Protein AF-A0A1F1W0G7-F1 (afdb_monomer_lite)

Sequence (171 aa):
MCTAMLVCGLLSSCAPSATEPGIAADTAGPLSRAQAESLVEEPLADLATSVSERADEYAQLSEDGAATVQRTEAGCEYVSTVYHSTLPVDGEGWGALADAVRPQMEAWAMDTGALDREERATGAGLRGTNPHNGAALSVQTWNDHLGVDLDGPTEGLEMAVRVPLAQSECD

Secondary structure (DSSP, 8-state):
-------------------PPPPPTT--SSBPHHHHHHHHHHHHHHHHHHHHHHSTTT---B-----EEEEETTEEEEEEEEEE--S---HHHHHHHHHHHHHHHHHTT-B-----TTHHHHT--EEEE-TTT--EEEEEEHHHHHT---SS----EEEEEEEEBPGGG--

pLDDT: mean 70.18, std 16.71, range [30.95, 94.31]

Structure (mmCIF, N/CA/C/O backbone):
data_AF-A0A1F1W0G7-F1
#
_entry.id   AF-A0A1F1W0G7-F1
#
loop_
_atom_site.group_PDB
_atom_site.id
_atom_site.type_symbol
_atom_site.label_atom_id
_atom_site.label_alt_id
_atom_site.label_comp_id
_atom_site.label_asym_id
_atom_site.label_entity_id
_atom_site.label_seq_id
_atom_site.pdbx_PDB_ins_code
_atom_site.Cartn_x
_atom_site.Cartn_y
_atom_site.Cartn_z
_atom_site.occupancy
_atom_site.B_iso_or_equiv
_atom_site.auth_seq_id
_atom_site.auth_comp_id
_atom_site.auth_asym_id
_atom_site.auth_atom_id
_atom_site.pdbx_PDB_model_num
ATOM 1 N N . MET A 1 1 ? 38.627 26.623 53.434 1.00 34.69 1 MET A N 1
ATOM 2 C CA . MET A 1 1 ? 37.692 27.764 53.369 1.00 34.69 1 MET A CA 1
ATOM 3 C C . MET A 1 1 ? 36.853 27.629 52.105 1.00 34.69 1 MET A C 1
ATOM 5 O O . MET A 1 1 ? 37.431 27.401 51.057 1.00 34.69 1 MET A O 1
ATOM 9 N N . CYS A 1 2 ? 35.533 27.702 52.292 1.00 35.91 2 CYS A N 1
ATOM 10 C CA . CYS A 1 2 ? 34.409 27.977 51.383 1.00 35.91 2 CYS A CA 1
ATOM 11 C C . CYS A 1 2 ? 34.309 27.374 49.967 1.00 35.91 2 CYS A C 1
ATOM 13 O O . CYS A 1 2 ? 35.009 27.747 49.035 1.00 35.91 2 CYS A O 1
ATOM 15 N N . THR A 1 3 ? 33.267 26.550 49.848 1.00 45.00 3 THR A N 1
ATOM 16 C CA . THR A 1 3 ? 32.354 26.312 48.723 1.00 45.00 3 THR A CA 1
ATOM 17 C C . THR A 1 3 ? 32.033 27.564 47.897 1.00 45.00 3 THR A C 1
ATOM 19 O O . THR A 1 3 ? 31.752 28.619 48.463 1.00 45.00 3 THR A O 1
ATOM 22 N N . ALA A 1 4 ? 31.923 27.402 46.577 1.00 48.03 4 ALA A N 1
ATOM 23 C CA . ALA A 1 4 ? 31.077 28.241 45.734 1.00 48.03 4 ALA A CA 1
ATOM 24 C C . ALA A 1 4 ? 30.405 27.359 44.673 1.00 48.03 4 ALA A C 1
ATOM 26 O O . ALA A 1 4 ? 31.023 26.937 43.700 1.00 48.03 4 ALA A O 1
ATOM 27 N N . MET A 1 5 ? 29.132 27.047 44.920 1.00 46.66 5 MET A N 1
ATOM 28 C CA . MET A 1 5 ? 28.184 26.646 43.885 1.00 46.66 5 MET A CA 1
ATOM 29 C C . MET A 1 5 ? 27.952 27.839 42.955 1.00 46.66 5 MET A C 1
ATOM 31 O O . MET A 1 5 ? 27.801 28.963 43.435 1.00 46.66 5 MET A O 1
ATOM 35 N N . LEU A 1 6 ? 27.836 27.586 41.653 1.00 48.12 6 LEU A N 1
ATOM 36 C CA . LEU A 1 6 ? 27.163 28.505 40.745 1.00 48.12 6 LEU A CA 1
ATOM 37 C C . LEU A 1 6 ? 26.164 27.717 39.902 1.00 48.12 6 LEU A C 1
ATOM 39 O O . LEU A 1 6 ? 26.482 26.711 39.275 1.00 48.12 6 LEU A O 1
ATOM 43 N N . VAL A 1 7 ? 24.928 28.176 40.025 1.00 46.91 7 VAL A N 1
ATOM 44 C CA . VAL A 1 7 ? 23.674 27.641 39.512 1.00 46.91 7 VAL A CA 1
ATOM 45 C C . VAL A 1 7 ? 23.198 28.569 38.386 1.00 46.91 7 VAL A C 1
ATOM 47 O O . VAL A 1 7 ? 23.470 29.766 38.429 1.00 46.91 7 VAL A O 1
ATOM 50 N N . CYS A 1 8 ? 22.404 27.998 37.476 1.00 38.31 8 CYS A N 1
ATOM 51 C CA . CYS A 1 8 ? 21.465 28.621 36.531 1.00 38.31 8 CYS A CA 1
ATOM 52 C C . CYS A 1 8 ? 21.954 29.045 35.138 1.00 38.31 8 CYS A C 1
ATOM 54 O O . CYS A 1 8 ? 22.831 29.885 34.970 1.00 38.31 8 CYS A O 1
ATOM 56 N N . GLY A 1 9 ? 21.222 28.534 34.141 1.00 43.41 9 GLY A N 1
ATOM 57 C CA . GLY A 1 9 ? 21.222 29.006 32.760 1.00 43.41 9 GLY A CA 1
ATOM 58 C C . GLY A 1 9 ? 20.371 28.155 31.810 1.00 43.41 9 GLY A C 1
ATOM 59 O O . GLY A 1 9 ? 20.854 27.779 30.753 1.00 43.41 9 GLY A O 1
ATOM 60 N N . LEU A 1 10 ? 19.132 27.817 32.195 1.00 53.44 10 LEU A N 1
ATOM 61 C CA . LEU A 1 10 ? 18.101 27.272 31.300 1.00 53.44 10 LEU A CA 1
ATOM 62 C C . LEU A 1 10 ? 17.716 28.308 30.228 1.00 53.44 10 LEU A C 1
ATOM 64 O O . LEU A 1 10 ? 17.160 29.347 30.572 1.00 53.44 10 LEU A O 1
ATOM 68 N N . LEU A 1 11 ? 17.939 27.976 28.956 1.00 50.34 11 LEU A N 1
ATOM 69 C CA . LEU A 1 11 ? 17.217 28.456 27.765 1.00 50.34 11 LEU A CA 1
ATOM 70 C C . LEU A 1 11 ? 17.226 27.258 26.793 1.00 50.34 11 LEU A C 1
ATOM 72 O O . LEU A 1 11 ? 18.278 26.908 26.278 1.00 50.34 11 LEU A O 1
ATOM 76 N N . SER A 1 12 ? 16.223 26.377 26.771 1.00 41.56 12 SER A N 1
ATOM 77 C CA . SER A 1 12 ? 14.922 26.494 26.089 1.00 41.56 12 SER A CA 1
ATOM 78 C C . SER A 1 12 ? 14.957 27.072 24.669 1.00 41.56 12 SER A C 1
ATOM 80 O O . SER A 1 12 ? 15.383 28.206 24.467 1.00 41.56 12 SER A O 1
ATOM 82 N N . SER A 1 13 ? 14.332 26.303 23.764 1.00 37.72 13 SER A N 1
ATOM 83 C CA . SER A 1 13 ? 13.947 26.549 22.357 1.00 37.72 13 SER A CA 1
ATOM 84 C C . SER A 1 13 ? 15.047 26.295 21.308 1.00 37.72 13 SER A C 1
ATOM 86 O O . SER A 1 13 ? 16.128 26.852 21.410 1.00 37.72 13 SER A O 1
ATOM 88 N N . CYS A 1 14 ? 14.897 25.439 20.293 1.00 38.22 14 CYS A N 1
ATOM 89 C CA . CYS A 1 14 ? 13.734 24.755 19.723 1.00 38.22 14 CYS A CA 1
ATOM 90 C C . CYS A 1 14 ? 14.052 23.274 19.472 1.00 38.22 14 CYS A C 1
ATOM 92 O O . CYS A 1 14 ? 15.096 22.945 18.915 1.00 38.22 14 CYS A O 1
ATOM 94 N N . ALA A 1 15 ? 13.113 22.401 19.828 1.00 44.91 15 ALA A N 1
ATOM 95 C CA . ALA A 1 15 ? 12.997 21.099 19.193 1.00 44.91 15 ALA A CA 1
ATOM 96 C C . ALA A 1 15 ? 12.526 21.306 17.741 1.00 44.91 15 ALA A C 1
ATOM 98 O O . ALA A 1 15 ? 11.536 22.016 17.544 1.00 44.91 15 ALA A O 1
ATOM 99 N N . PRO A 1 16 ? 13.162 20.698 16.729 1.00 40.44 16 PRO A N 1
ATOM 100 C CA . PRO A 1 16 ? 12.399 20.121 15.642 1.00 40.44 16 PRO A CA 1
ATOM 101 C C . PRO A 1 16 ? 11.671 18.901 16.212 1.00 40.44 16 PRO A C 1
ATOM 103 O O . PRO A 1 16 ? 12.268 18.079 16.907 1.00 40.44 16 PRO A O 1
ATOM 106 N N . SER A 1 17 ? 10.361 18.902 16.000 1.00 30.95 17 SER A N 1
ATOM 107 C CA . SER A 1 17 ? 9.365 17.927 16.415 1.00 30.95 17 SER A CA 1
ATOM 108 C C . SER A 1 17 ? 9.930 16.526 16.625 1.00 30.95 17 SER A C 1
ATOM 110 O O . SER A 1 17 ? 10.494 15.934 15.710 1.00 30.95 17 SER A O 1
ATOM 112 N N . ALA A 1 18 ? 9.714 15.968 17.817 1.00 36.22 18 ALA A N 1
ATOM 113 C CA . ALA A 1 18 ? 9.512 14.533 17.878 1.00 36.22 18 ALA A CA 1
ATOM 114 C C . ALA A 1 18 ? 8.310 14.277 16.967 1.00 36.22 18 ALA A C 1
ATOM 116 O O . ALA A 1 18 ? 7.197 14.669 17.318 1.00 36.22 18 ALA A O 1
ATOM 117 N N . THR A 1 19 ? 8.557 13.749 15.767 1.00 44.81 19 THR A N 1
ATOM 118 C CA . THR A 1 19 ? 7.540 13.032 15.004 1.00 44.81 19 THR A CA 1
ATOM 119 C C . THR A 1 19 ? 6.825 12.166 16.030 1.00 44.81 19 THR A C 1
ATOM 121 O O . THR A 1 19 ? 7.495 11.458 16.794 1.00 44.81 19 THR A O 1
ATOM 124 N N . GLU A 1 20 ? 5.511 12.347 16.185 1.00 46.12 20 GLU A N 1
ATOM 125 C CA . GLU A 1 20 ? 4.744 11.467 17.060 1.00 46.12 20 GLU A CA 1
ATOM 126 C C . GLU A 1 20 ? 5.154 10.037 16.707 1.00 46.12 20 GLU A C 1
ATOM 128 O O . GLU A 1 20 ? 5.261 9.738 15.516 1.00 46.12 20 GLU A O 1
ATOM 133 N N . PRO A 1 21 ? 5.507 9.191 17.692 1.00 52.78 21 PRO A N 1
ATOM 134 C CA . PRO A 1 21 ? 5.928 7.843 17.374 1.00 52.78 21 PRO A CA 1
ATOM 135 C C . PRO A 1 21 ? 4.794 7.219 16.569 1.00 52.78 21 PRO A C 1
ATOM 137 O O . PRO A 1 21 ? 3.671 7.133 17.076 1.00 52.78 21 PRO A O 1
ATOM 140 N N . GLY A 1 22 ? 5.087 6.859 15.315 1.00 64.94 22 GLY A N 1
ATOM 141 C CA . GLY A 1 22 ? 4.141 6.152 14.467 1.00 64.94 22 GLY A CA 1
ATOM 142 C C . GLY A 1 22 ? 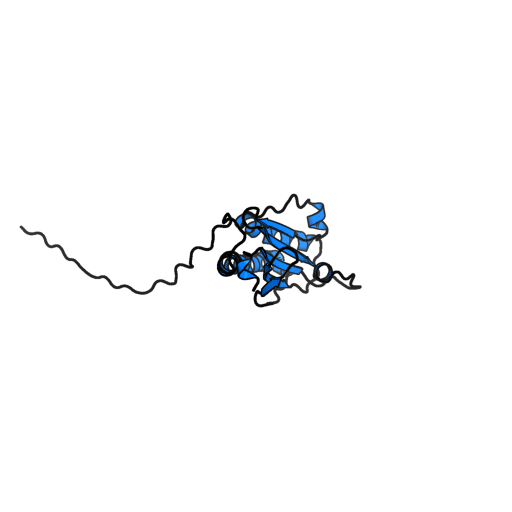3.546 4.978 15.239 1.00 64.94 22 GLY A C 1
ATOM 143 O O . GLY A 1 22 ? 4.166 4.445 16.171 1.00 64.94 22 GLY A O 1
ATOM 144 N N . ILE A 1 23 ? 2.318 4.589 14.910 1.00 78.25 23 ILE A N 1
ATOM 145 C CA . ILE A 1 23 ? 1.715 3.457 15.610 1.00 78.25 23 ILE A CA 1
ATOM 146 C C . ILE A 1 23 ? 2.560 2.196 15.377 1.00 78.25 23 ILE A C 1
ATOM 148 O O . ILE A 1 23 ? 3.100 1.978 14.291 1.00 78.25 23 ILE A O 1
ATOM 152 N N . ALA A 1 24 ? 2.694 1.353 16.400 1.00 83.69 24 ALA A N 1
ATOM 153 C CA . ALA A 1 24 ? 3.434 0.107 16.253 1.00 83.69 24 ALA A CA 1
ATOM 154 C C . ALA A 1 24 ? 2.752 -0.782 15.200 1.00 83.69 24 ALA A C 1
ATOM 156 O O . ALA A 1 24 ? 1.522 -0.891 15.187 1.00 83.69 24 ALA A O 1
ATOM 157 N N . ALA A 1 25 ? 3.534 -1.434 14.335 1.00 80.88 25 ALA A N 1
ATOM 158 C CA . ALA A 1 25 ? 3.001 -2.274 13.259 1.00 80.88 25 ALA A CA 1
ATOM 159 C C . ALA A 1 25 ? 2.111 -3.427 13.772 1.00 80.88 25 ALA A C 1
ATOM 161 O O . ALA A 1 25 ? 1.235 -3.893 13.052 1.00 80.88 25 ALA A O 1
ATOM 162 N N . ASP A 1 26 ? 2.286 -3.863 15.021 1.00 86.00 26 ASP A N 1
ATOM 163 C CA . ASP A 1 26 ? 1.494 -4.908 15.679 1.00 86.00 26 ASP A CA 1
ATOM 164 C C . ASP A 1 26 ? 0.252 -4.384 16.425 1.00 86.00 26 ASP A C 1
ATOM 166 O O . ASP A 1 26 ? -0.429 -5.144 17.121 1.00 86.00 26 ASP A O 1
ATOM 170 N N . THR A 1 27 ? -0.079 -3.097 16.267 1.00 89.06 27 THR A N 1
ATOM 171 C CA . THR A 1 27 ? -1.323 -2.522 16.792 1.00 89.06 27 THR A CA 1
ATOM 172 C C . THR A 1 27 ? -2.510 -3.311 16.245 1.00 89.06 27 THR A C 1
ATOM 174 O O . THR A 1 27 ? -2.672 -3.434 15.031 1.00 89.06 27 THR A O 1
ATOM 177 N N . ALA A 1 28 ? -3.346 -3.840 17.140 1.00 91.12 28 ALA A N 1
ATOM 178 C CA . ALA A 1 28 ? -4.526 -4.611 16.766 1.00 91.12 28 ALA A CA 1
ATOM 179 C C . ALA A 1 28 ? -5.597 -3.712 16.121 1.00 91.12 28 ALA A C 1
ATOM 181 O O . ALA A 1 28 ? -5.916 -2.650 16.656 1.00 91.12 28 ALA A O 1
ATOM 182 N N . GLY A 1 29 ? -6.155 -4.151 14.992 1.00 88.75 29 GLY A N 1
ATOM 183 C CA . GLY A 1 29 ? -7.235 -3.454 14.287 1.00 88.75 29 GLY A CA 1
ATOM 184 C C . GLY A 1 29 ? -8.644 -3.927 14.677 1.00 88.75 29 GLY A C 1
ATOM 185 O O . GLY A 1 29 ? -8.789 -4.833 15.506 1.0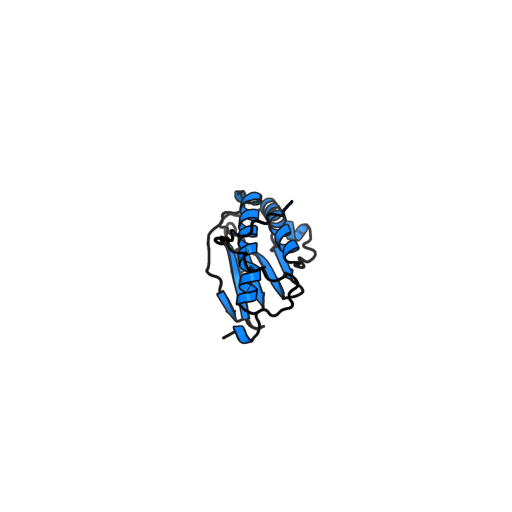0 88.75 29 GLY A O 1
ATOM 186 N N . PRO A 1 30 ? -9.697 -3.352 14.057 1.00 89.75 30 PRO A N 1
ATOM 187 C CA . PRO A 1 30 ? -9.656 -2.279 13.047 1.00 89.75 30 PRO A CA 1
ATOM 188 C C . PRO A 1 30 ? -9.208 -0.924 13.624 1.00 89.75 30 PRO A C 1
ATOM 190 O O . PRO A 1 30 ? -9.438 -0.655 14.802 1.00 89.75 30 PRO A O 1
ATOM 193 N N . LEU A 1 31 ? -8.569 -0.076 12.812 1.00 92.25 31 LEU A N 1
ATOM 194 C CA . LEU A 1 31 ? -7.933 1.171 13.273 1.00 92.25 31 LEU A CA 1
ATOM 195 C C . LEU A 1 31 ? -8.844 2.398 13.110 1.00 92.25 31 LEU A C 1
ATOM 197 O O . LEU A 1 31 ? -9.753 2.398 12.285 1.00 92.25 31 LEU A O 1
ATOM 201 N N . SER A 1 32 ? -8.610 3.470 13.872 1.00 93.31 32 SER A N 1
ATOM 202 C CA . SER A 1 32 ? -9.203 4.776 13.542 1.00 93.31 32 SER A CA 1
ATOM 203 C C . SER A 1 32 ? -8.538 5.380 12.301 1.00 93.31 32 SER A C 1
ATOM 205 O O . SER A 1 32 ? -7.424 4.991 11.938 1.00 93.31 32 SER A O 1
ATOM 207 N N . ARG A 1 33 ? -9.169 6.377 11.669 1.00 91.12 33 ARG A N 1
ATOM 208 C CA . ARG A 1 33 ? -8.576 7.066 10.517 1.00 91.12 33 ARG A CA 1
ATOM 209 C C . ARG A 1 33 ? -7.207 7.669 10.839 1.00 91.12 33 ARG A C 1
ATOM 211 O O . ARG A 1 33 ? -6.263 7.448 10.095 1.00 91.12 33 ARG A O 1
ATOM 218 N N . ALA A 1 34 ? -7.082 8.369 11.966 1.00 89.88 34 ALA A N 1
ATOM 219 C CA . ALA A 1 34 ? -5.818 8.993 12.369 1.00 89.88 34 ALA A CA 1
ATOM 220 C C . ALA A 1 34 ? -4.709 7.956 12.638 1.00 89.88 34 ALA A C 1
ATOM 222 O O . ALA A 1 34 ? -3.538 8.198 12.360 1.00 89.88 34 ALA A O 1
ATOM 223 N N . GLN A 1 35 ? -5.074 6.780 13.159 1.00 91.81 35 GLN A N 1
ATOM 224 C CA . GLN A 1 35 ? -4.136 5.671 13.331 1.00 91.81 35 GLN A CA 1
ATOM 225 C C . GLN A 1 35 ? -3.701 5.091 11.982 1.00 91.81 35 GLN A C 1
ATOM 227 O O . GLN A 1 35 ? -2.522 4.809 11.805 1.00 91.81 35 GLN A O 1
ATOM 232 N N . ALA A 1 36 ? -4.625 4.944 11.028 1.00 90.25 36 ALA A N 1
ATOM 233 C CA . ALA A 1 36 ? -4.300 4.508 9.674 1.00 90.25 36 ALA A CA 1
ATOM 234 C C . ALA A 1 36 ? -3.396 5.519 8.946 1.00 90.25 36 ALA A C 1
ATOM 236 O O . ALA A 1 36 ? -2.402 5.114 8.358 1.00 90.25 36 ALA A O 1
ATOM 237 N N . GLU A 1 37 ? -3.679 6.821 9.043 1.00 89.00 37 GLU A N 1
ATOM 238 C CA . GLU A 1 37 ? -2.826 7.890 8.500 1.00 89.00 37 GLU A CA 1
ATOM 239 C C . GLU A 1 37 ? -1.407 7.805 9.092 1.00 89.00 37 GLU A C 1
ATOM 241 O O . GLU A 1 37 ? -0.430 7.699 8.353 1.00 89.00 37 GLU A O 1
ATOM 246 N N . SER A 1 38 ? -1.290 7.716 10.422 1.00 87.44 38 SER A N 1
ATOM 247 C CA . SER A 1 38 ? 0.003 7.584 11.111 1.00 87.44 38 SER A CA 1
ATOM 248 C C . SER A 1 38 ? 0.752 6.281 10.790 1.00 87.44 38 SER A C 1
ATOM 250 O O . SER A 1 38 ? 1.981 6.269 10.806 1.00 87.44 38 SER A O 1
ATOM 252 N N . LEU A 1 39 ? 0.041 5.188 10.495 1.00 85.75 39 LEU A N 1
ATOM 253 C CA . LEU A 1 39 ? 0.646 3.918 10.077 1.00 85.75 39 LEU A CA 1
ATOM 254 C C . LEU A 1 39 ? 1.246 3.996 8.667 1.00 85.75 39 LEU A C 1
ATOM 256 O O . LEU A 1 39 ? 2.195 3.271 8.365 1.00 85.75 39 LEU A O 1
ATOM 260 N N . VAL A 1 40 ? 0.645 4.815 7.802 1.00 82.38 40 VAL A N 1
ATOM 261 C CA . VAL A 1 40 ? 0.808 4.729 6.350 1.00 82.38 40 VAL A CA 1
ATOM 262 C C . VAL A 1 40 ? 1.653 5.872 5.788 1.00 82.38 40 VAL A C 1
ATOM 264 O O . VAL A 1 40 ? 2.536 5.604 4.987 1.00 82.38 40 VAL A O 1
ATOM 267 N N . GLU A 1 41 ? 1.457 7.125 6.196 1.00 77.75 41 GLU A N 1
ATOM 268 C CA . GLU A 1 41 ? 2.033 8.270 5.466 1.00 77.75 41 GLU A CA 1
ATOM 269 C C . GLU A 1 41 ? 3.570 8.337 5.476 1.00 77.75 41 GLU A C 1
ATOM 271 O O . GLU A 1 41 ? 4.179 8.477 4.416 1.00 77.75 41 GLU A O 1
ATOM 276 N N . GLU A 1 42 ? 4.218 8.209 6.639 1.00 71.69 42 GLU A N 1
ATOM 277 C CA . GLU A 1 42 ? 5.688 8.253 6.720 1.00 71.69 42 GLU A CA 1
ATOM 278 C C . GLU A 1 42 ? 6.338 7.049 6.010 1.00 71.69 42 GLU A C 1
ATOM 280 O O . GLU A 1 42 ? 7.191 7.262 5.145 1.00 71.69 42 GLU A O 1
ATOM 285 N N . PRO A 1 43 ? 5.900 5.795 6.237 1.00 72.88 43 PRO A N 1
ATOM 286 C CA . PRO A 1 43 ? 6.548 4.669 5.575 1.00 72.88 43 PRO A CA 1
ATOM 287 C C . PRO A 1 43 ? 6.212 4.551 4.078 1.00 72.88 43 PRO A C 1
ATOM 289 O O . PRO A 1 43 ? 6.949 3.911 3.328 1.00 72.88 43 PRO A O 1
ATOM 292 N N . LEU A 1 44 ? 5.139 5.193 3.603 1.00 75.62 44 LEU A N 1
ATOM 293 C CA . LEU A 1 44 ? 4.890 5.337 2.168 1.00 75.62 44 LEU A CA 1
ATOM 294 C C . LEU A 1 44 ? 5.912 6.234 1.470 1.00 75.62 44 LEU A C 1
ATOM 296 O O . LEU A 1 44 ? 6.316 5.925 0.348 1.00 75.62 44 LEU A O 1
ATOM 300 N N . ALA A 1 45 ? 6.359 7.311 2.118 1.00 75.75 45 ALA A N 1
ATOM 301 C CA . ALA A 1 45 ? 7.411 8.166 1.572 1.00 75.75 45 ALA A CA 1
ATOM 302 C C . ALA A 1 45 ? 8.754 7.415 1.469 1.00 75.75 45 ALA A C 1
ATOM 304 O O . ALA A 1 45 ? 9.466 7.525 0.463 1.00 75.75 45 ALA A O 1
ATOM 305 N N . ASP A 1 46 ? 9.067 6.586 2.468 1.00 77.56 46 ASP A N 1
ATOM 306 C CA . ASP A 1 46 ? 10.253 5.721 2.465 1.00 77.56 46 ASP A CA 1
ATOM 307 C C . ASP A 1 46 ? 10.176 4.635 1.380 1.00 77.56 46 ASP A C 1
ATOM 309 O O . ASP A 1 46 ? 11.171 4.328 0.711 1.00 77.56 46 ASP A O 1
ATOM 313 N N . LEU A 1 47 ? 8.982 4.081 1.152 1.00 76.69 47 LEU A N 1
ATOM 314 C CA . LEU A 1 47 ? 8.729 3.116 0.086 1.00 76.69 47 LEU A CA 1
ATOM 315 C C . LEU A 1 47 ? 8.888 3.743 -1.301 1.00 76.69 47 LEU A C 1
ATOM 317 O O . LEU A 1 47 ? 9.574 3.173 -2.150 1.00 76.69 47 LEU A O 1
ATOM 321 N N . ALA A 1 48 ? 8.322 4.932 -1.521 1.00 76.62 48 ALA A N 1
ATOM 322 C CA . ALA A 1 48 ? 8.481 5.675 -2.770 1.00 76.62 48 ALA A CA 1
ATOM 323 C C . ALA A 1 48 ? 9.960 5.986 -3.057 1.00 76.62 48 ALA A C 1
ATOM 325 O O . ALA A 1 48 ? 10.426 5.817 -4.188 1.00 76.62 48 ALA A O 1
ATOM 326 N N . THR A 1 49 ? 10.722 6.355 -2.024 1.00 77.94 49 THR A N 1
ATOM 327 C CA . THR A 1 49 ? 12.175 6.558 -2.122 1.00 77.94 49 THR A CA 1
ATOM 328 C C . THR A 1 49 ? 12.891 5.256 -2.486 1.00 77.94 49 THR A C 1
ATOM 330 O O . THR A 1 49 ? 13.674 5.227 -3.430 1.00 77.94 49 THR A O 1
ATOM 333 N N . SER A 1 50 ? 12.571 4.149 -1.811 1.00 77.25 50 SER A N 1
ATOM 334 C CA . SER A 1 50 ? 13.190 2.838 -2.063 1.00 77.25 50 SER A CA 1
ATOM 335 C C . SER A 1 50 ? 12.927 2.317 -3.479 1.00 77.25 50 SER A C 1
ATOM 337 O O . SER A 1 50 ? 13.825 1.752 -4.105 1.00 77.25 50 SER A O 1
ATOM 339 N N . VAL A 1 51 ? 11.711 2.517 -3.998 1.00 76.62 51 VAL A N 1
ATOM 340 C CA . VAL A 1 51 ? 11.353 2.193 -5.387 1.00 76.62 51 VAL A CA 1
ATOM 341 C C . VAL A 1 51 ? 12.128 3.083 -6.356 1.00 76.62 51 VAL A C 1
ATOM 343 O O . VAL A 1 51 ? 12.726 2.563 -7.294 1.00 76.62 51 VAL A O 1
ATOM 346 N N . SER A 1 52 ? 12.209 4.387 -6.087 1.00 75.12 52 SER A N 1
ATOM 347 C CA . SER A 1 52 ? 12.974 5.329 -6.919 1.00 75.12 52 SER A CA 1
ATOM 348 C C . SER A 1 52 ? 14.474 5.046 -6.924 1.00 75.12 52 SER A C 1
ATOM 350 O O . SER A 1 52 ? 15.146 5.327 -7.899 1.00 75.12 52 SER A O 1
ATOM 352 N N . GLU A 1 53 ? 15.050 4.500 -5.855 1.00 77.31 53 GLU A N 1
ATOM 353 C CA . GLU A 1 53 ? 16.486 4.194 -5.827 1.00 77.31 53 GLU A CA 1
ATOM 354 C C . GLU A 1 53 ? 16.832 2.873 -6.523 1.00 77.31 53 GLU A C 1
ATOM 356 O O . GLU A 1 53 ? 17.947 2.706 -7.019 1.00 77.31 53 GLU A O 1
ATOM 361 N N . ARG A 1 54 ? 15.909 1.903 -6.512 1.00 73.00 54 ARG A N 1
ATOM 362 C CA . ARG A 1 54 ? 16.195 0.505 -6.887 1.00 73.00 54 ARG A CA 1
ATOM 363 C C . ARG A 1 54 ? 15.496 0.032 -8.151 1.00 73.00 54 ARG A C 1
ATOM 365 O O . ARG A 1 54 ? 15.924 -0.966 -8.719 1.00 73.00 54 ARG A O 1
ATOM 372 N N . ALA A 1 55 ? 14.429 0.706 -8.555 1.00 71.19 55 ALA A N 1
ATOM 373 C CA . ALA A 1 55 ? 13.599 0.330 -9.689 1.00 71.19 55 ALA A CA 1
ATOM 374 C C . ALA A 1 55 ? 13.292 1.518 -10.621 1.00 71.19 55 ALA A C 1
ATOM 376 O O . ALA A 1 55 ? 12.440 1.365 -11.487 1.00 71.19 55 ALA A O 1
ATOM 377 N N . ASP A 1 56 ? 13.990 2.660 -10.488 1.00 71.69 56 ASP A N 1
ATOM 378 C CA . ASP A 1 56 ? 13.790 3.898 -11.281 1.00 71.69 56 ASP A CA 1
ATOM 379 C C . ASP A 1 56 ? 13.651 3.643 -12.788 1.00 71.69 56 ASP A C 1
ATOM 381 O O . ASP A 1 56 ? 12.801 4.214 -13.466 1.00 71.69 56 ASP A O 1
ATOM 385 N N . GLU A 1 57 ? 14.468 2.730 -13.321 1.00 70.38 57 GLU A N 1
ATOM 386 C CA . GLU A 1 57 ? 14.489 2.409 -14.750 1.00 70.38 57 GLU A CA 1
ATOM 387 C C . GLU A 1 57 ? 13.213 1.702 -15.241 1.00 70.38 57 GLU A C 1
ATOM 389 O O . GLU A 1 57 ? 12.905 1.737 -16.433 1.00 70.38 57 GLU A O 1
ATOM 394 N N . TYR A 1 58 ? 12.452 1.106 -14.319 1.00 66.50 58 TYR A N 1
ATOM 395 C CA . TYR A 1 58 ? 11.189 0.403 -14.560 1.00 66.50 58 TYR A CA 1
ATOM 396 C C . TYR A 1 58 ? 9.977 1.165 -14.011 1.00 66.50 58 TYR A C 1
ATOM 398 O O . TYR A 1 58 ? 8.829 0.790 -14.264 1.00 66.50 58 TYR A O 1
ATOM 406 N N . ALA A 1 59 ? 10.222 2.220 -13.236 1.00 61.75 59 ALA A N 1
ATOM 407 C CA . ALA A 1 59 ? 9.229 2.842 -12.390 1.00 61.75 59 ALA A CA 1
ATOM 408 C C . ALA A 1 59 ? 9.376 4.369 -12.392 1.00 61.75 59 ALA A C 1
ATOM 410 O O . ALA A 1 59 ? 10.187 4.921 -11.661 1.00 61.75 59 ALA A O 1
ATOM 411 N N . GLN A 1 60 ? 8.535 5.075 -13.157 1.00 60.50 60 GLN A N 1
ATOM 412 C CA . GLN A 1 60 ? 8.450 6.536 -13.054 1.00 60.50 60 GLN A CA 1
ATOM 413 C C . GLN A 1 60 ? 7.354 6.926 -12.062 1.00 60.50 60 GLN A C 1
ATOM 415 O O . GLN A 1 60 ? 6.209 6.525 -12.247 1.00 60.50 60 GLN A O 1
ATOM 420 N N . LEU A 1 61 ? 7.695 7.688 -11.016 1.00 59.00 61 LEU A N 1
ATOM 421 C CA . LEU A 1 61 ? 6.732 8.233 -10.051 1.00 59.00 61 LEU A CA 1
ATOM 422 C C . LEU A 1 61 ? 5.830 9.282 -10.715 1.00 59.00 61 LEU A C 1
ATOM 424 O O . LEU A 1 61 ? 6.272 10.391 -11.016 1.00 59.00 61 LEU A O 1
ATOM 428 N N . SER A 1 62 ? 4.558 8.940 -10.909 1.00 55.91 62 SER A N 1
ATOM 429 C CA . SER A 1 62 ? 3.476 9.921 -11.001 1.00 55.91 62 SER A CA 1
ATOM 430 C C . SER A 1 62 ? 2.942 10.178 -9.593 1.00 55.91 62 SER A C 1
ATOM 432 O O . SER A 1 62 ? 2.564 9.239 -8.892 1.00 55.91 62 SER A O 1
ATOM 434 N N . GLU A 1 63 ? 2.951 11.438 -9.167 1.00 52.75 63 GLU A N 1
ATOM 435 C CA . GLU A 1 63 ? 2.246 11.889 -7.964 1.00 52.75 63 GLU A CA 1
ATOM 436 C C . GLU A 1 63 ? 0.745 11.682 -8.192 1.00 52.75 63 GLU A C 1
ATOM 438 O O . GLU A 1 63 ? 0.222 12.231 -9.159 1.00 52.75 63 GLU A O 1
ATOM 443 N N . ASP A 1 64 ? 0.039 10.929 -7.343 1.00 61.53 64 ASP A N 1
ATOM 444 C CA . ASP A 1 64 ? -1.418 10.847 -7.467 1.00 61.53 64 ASP A CA 1
ATOM 445 C C . ASP A 1 64 ? -2.166 10.618 -6.152 1.00 61.53 64 ASP A C 1
ATOM 447 O O . ASP A 1 64 ? -1.813 9.770 -5.341 1.00 61.53 64 ASP A O 1
ATOM 451 N N . GLY A 1 65 ? -3.279 11.356 -6.039 1.00 60.59 65 GLY A N 1
ATOM 452 C CA . GLY A 1 65 ? -4.423 11.094 -5.164 1.00 60.59 65 GLY A CA 1
ATOM 453 C C . GLY A 1 65 ? -4.232 11.414 -3.681 1.00 60.59 65 GLY A C 1
ATOM 454 O O . GLY A 1 65 ? -3.554 10.696 -2.958 1.00 60.59 65 GLY A O 1
ATOM 455 N N . ALA A 1 66 ? -4.943 12.428 -3.172 1.00 69.69 66 ALA A N 1
ATOM 456 C CA . ALA A 1 66 ? -5.134 12.546 -1.725 1.00 69.69 66 ALA A CA 1
ATOM 457 C C . ALA A 1 66 ? -5.781 11.255 -1.198 1.00 69.69 66 ALA A C 1
ATOM 4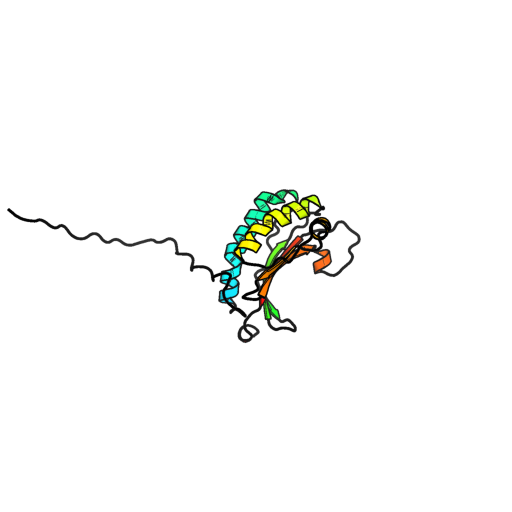59 O O . ALA A 1 66 ? -6.732 10.758 -1.807 1.00 69.69 66 ALA A O 1
ATOM 460 N N . ALA A 1 67 ? -5.285 10.725 -0.079 1.00 81.88 67 ALA A N 1
ATOM 461 C CA . ALA A 1 67 ? -5.849 9.521 0.512 1.00 81.88 67 ALA A CA 1
ATOM 462 C C . ALA A 1 67 ? -7.349 9.689 0.807 1.00 81.88 67 ALA A C 1
ATOM 464 O O . ALA A 1 67 ? -7.832 10.774 1.151 1.00 81.88 67 ALA A O 1
ATOM 465 N N . THR A 1 68 ? -8.102 8.603 0.652 1.00 87.44 68 THR A N 1
ATOM 466 C CA . THR A 1 68 ? -9.566 8.613 0.747 1.00 87.44 68 THR A CA 1
ATOM 467 C C . THR A 1 68 ? -10.063 7.538 1.699 1.00 87.44 68 THR A C 1
ATOM 469 O O . THR A 1 68 ? -9.409 6.521 1.899 1.00 87.44 68 THR A O 1
ATOM 472 N N . VAL A 1 69 ? -11.247 7.745 2.273 1.00 89.00 69 VAL A N 1
ATOM 473 C CA . VAL A 1 69 ? -11.993 6.673 2.942 1.00 89.00 69 VAL A CA 1
ATOM 474 C C . VAL A 1 69 ? -13.004 6.116 1.946 1.00 89.00 69 VAL A C 1
ATOM 476 O O . VAL A 1 69 ? -13.794 6.871 1.377 1.00 89.00 69 VAL A O 1
ATOM 479 N N . GLN A 1 70 ? -12.979 4.804 1.728 1.00 89.19 70 GLN A N 1
ATOM 480 C CA . GLN A 1 70 ? -13.869 4.107 0.800 1.00 89.19 70 GLN A CA 1
ATOM 481 C C . GLN A 1 70 ? -14.766 3.132 1.560 1.00 89.19 70 GLN A C 1
ATOM 483 O O . GLN A 1 70 ? -14.303 2.418 2.445 1.00 89.19 70 GLN A O 1
ATOM 488 N N . ARG A 1 71 ? -16.059 3.082 1.213 1.00 90.19 71 ARG A N 1
ATOM 489 C CA . ARG A 1 71 ? -16.984 2.062 1.732 1.00 90.19 71 ARG A CA 1
ATOM 490 C C . ARG A 1 71 ? -16.886 0.787 0.894 1.00 90.19 71 ARG A C 1
ATOM 492 O O . ARG A 1 71 ? -16.918 0.852 -0.332 1.00 90.19 71 ARG A O 1
ATOM 499 N N . THR A 1 72 ? -16.842 -0.358 1.563 1.00 87.25 72 THR A N 1
ATOM 500 C CA . THR A 1 72 ? -16.826 -1.704 0.980 1.00 87.25 72 THR A CA 1
ATOM 501 C C . THR A 1 72 ? -17.963 -2.543 1.572 1.00 87.25 72 THR A C 1
ATOM 503 O O . THR A 1 72 ? -18.640 -2.132 2.515 1.00 87.25 72 THR A O 1
ATOM 506 N N . GLU A 1 73 ? -18.192 -3.745 1.040 1.00 84.69 73 GLU A N 1
ATOM 507 C CA . GLU A 1 73 ? -19.173 -4.678 1.619 1.00 84.69 73 GLU A CA 1
ATOM 508 C C . GLU A 1 73 ? -18.783 -5.144 3.035 1.00 84.69 73 GLU A C 1
ATOM 510 O O . GLU A 1 73 ? -19.651 -5.510 3.827 1.00 84.69 73 GLU A O 1
ATOM 515 N N . ALA A 1 74 ? -17.487 -5.101 3.366 1.00 83.50 74 ALA A N 1
ATOM 516 C CA . ALA A 1 74 ? -16.943 -5.509 4.659 1.00 83.50 74 ALA A CA 1
ATOM 517 C C . ALA A 1 74 ? -16.858 -4.363 5.688 1.00 83.50 74 ALA A C 1
ATOM 519 O O . ALA A 1 74 ? -16.633 -4.628 6.869 1.00 83.50 74 ALA A O 1
ATOM 520 N N . GLY A 1 75 ? -17.047 -3.103 5.273 1.00 89.62 75 GLY A N 1
ATOM 521 C CA . GLY A 1 75 ? -16.937 -1.935 6.147 1.00 89.62 75 GLY A CA 1
ATOM 522 C C . GLY A 1 75 ? -16.453 -0.691 5.407 1.00 89.62 75 GLY A C 1
ATOM 523 O O . GLY A 1 75 ? -16.982 -0.334 4.357 1.00 89.62 75 GLY A O 1
ATOM 524 N N . CYS A 1 76 ? -15.462 -0.008 5.966 1.00 92.00 76 CYS A N 1
ATOM 525 C CA . CYS A 1 76 ? -14.761 1.079 5.299 1.00 92.00 76 CYS A CA 1
ATOM 526 C C . CYS A 1 76 ? -13.253 0.909 5.454 1.00 92.00 76 CYS A C 1
ATOM 528 O O . CYS A 1 76 ? -12.768 0.330 6.427 1.00 92.00 76 CYS A O 1
ATOM 530 N N . GLU A 1 77 ? -12.523 1.417 4.474 1.00 94.19 77 GLU A N 1
ATOM 531 C CA . GLU A 1 77 ? -11.074 1.317 4.399 1.00 94.19 77 GLU A CA 1
ATOM 532 C C . GLU A 1 77 ? -10.490 2.703 4.150 1.00 94.19 77 GLU A C 1
ATOM 534 O O . GLU A 1 77 ? -11.017 3.475 3.345 1.00 94.19 77 GLU A O 1
ATOM 539 N N . TYR A 1 78 ? -9.390 3.012 4.830 1.00 91.06 78 TYR A N 1
ATOM 540 C CA . TYR A 1 78 ? -8.509 4.096 4.422 1.00 91.06 78 TYR A CA 1
ATOM 541 C C . TYR A 1 78 ? -7.667 3.594 3.254 1.00 91.06 78 TYR A C 1
ATOM 543 O O . TYR A 1 78 ? -6.969 2.587 3.384 1.00 91.06 78 TYR A O 1
ATOM 551 N N . VAL A 1 79 ? -7.759 4.274 2.116 1.00 88.19 79 VAL A N 1
ATOM 552 C CA . VAL A 1 79 ? -7.049 3.937 0.886 1.00 88.19 79 VAL A CA 1
ATOM 553 C C . VAL A 1 79 ? -6.096 5.072 0.562 1.00 88.19 79 VAL A C 1
ATOM 555 O O . VAL A 1 79 ? -6.520 6.191 0.261 1.00 88.19 79 VAL A O 1
ATOM 558 N N . SER A 1 80 ? -4.807 4.762 0.611 1.00 85.06 80 SER A N 1
ATOM 559 C CA . SER A 1 80 ? -3.750 5.641 0.135 1.00 85.06 80 SER A CA 1
ATOM 560 C C . SER A 1 80 ? -3.099 4.988 -1.073 1.00 85.06 80 SER A C 1
ATOM 562 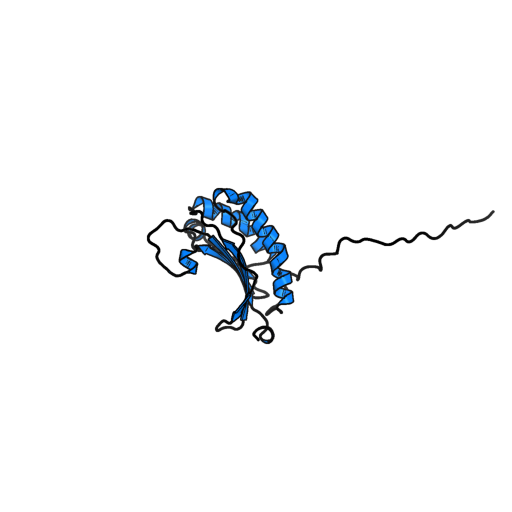O O . SER A 1 80 ? -2.513 3.907 -0.976 1.00 85.06 80 SER A O 1
ATOM 564 N N . THR A 1 81 ? -3.261 5.633 -2.222 1.00 75.62 81 THR A N 1
ATOM 565 C CA . THR A 1 81 ? -2.543 5.266 -3.435 1.00 75.62 81 THR A CA 1
ATOM 566 C C . THR A 1 81 ? -1.203 5.976 -3.412 1.00 75.62 81 THR A C 1
ATOM 568 O O . THR A 1 81 ? -1.114 7.161 -3.112 1.00 75.62 81 THR A O 1
ATOM 571 N N . VAL A 1 82 ? -0.153 5.211 -3.648 1.00 64.50 82 VAL A N 1
ATOM 572 C CA . VAL A 1 82 ? 1.233 5.621 -3.413 1.00 64.50 82 VAL A CA 1
ATOM 573 C C . VAL A 1 82 ? 1.899 5.992 -4.722 1.00 64.50 82 VAL A C 1
ATOM 575 O O . VAL A 1 82 ? 2.778 6.847 -4.772 1.00 64.50 82 VAL A O 1
ATOM 578 N N . TYR A 1 83 ? 1.539 5.264 -5.775 1.00 66.81 83 TYR A N 1
ATOM 579 C CA . TYR A 1 83 ? 2.377 5.183 -6.946 1.00 66.81 83 TYR A CA 1
ATOM 580 C C . TYR A 1 83 ? 1.583 4.751 -8.163 1.00 66.81 83 TYR A C 1
ATOM 582 O O . TYR A 1 83 ? 0.934 3.705 -8.123 1.00 66.81 83 TYR A O 1
ATOM 590 N N . HIS A 1 84 ? 1.732 5.523 -9.236 1.00 62.00 84 HIS A N 1
ATOM 591 C CA . HIS A 1 84 ? 1.392 5.122 -10.591 1.00 62.00 84 HIS A CA 1
ATOM 592 C C . HIS A 1 84 ? 2.649 5.187 -11.465 1.00 62.00 84 HIS A C 1
ATOM 594 O O . HIS A 1 84 ? 3.224 6.263 -11.641 1.00 62.00 84 HIS A O 1
ATOM 600 N N . SER A 1 85 ? 3.070 4.052 -12.030 1.00 62.72 85 SER A N 1
ATOM 601 C CA . SER A 1 85 ? 3.937 4.058 -13.222 1.00 62.72 85 SER A CA 1
ATOM 602 C C . SER A 1 85 ? 3.085 4.258 -14.466 1.00 62.72 85 SER A C 1
ATOM 604 O O . SER A 1 85 ? 1.910 3.915 -14.464 1.00 62.72 85 SER A O 1
ATOM 606 N N . THR A 1 86 ? 3.683 4.704 -15.564 1.00 61.09 86 THR A N 1
ATOM 607 C CA . THR A 1 86 ? 3.140 4.481 -16.921 1.00 61.09 86 THR A CA 1
ATOM 608 C C . THR A 1 86 ? 4.088 3.642 -17.776 1.00 61.09 86 THR A C 1
ATOM 610 O O . THR A 1 86 ? 3.767 3.296 -18.910 1.00 61.09 86 THR A O 1
ATOM 613 N N . LEU A 1 87 ? 5.254 3.270 -17.233 1.00 66.31 87 LEU A N 1
ATOM 614 C CA . LEU A 1 87 ? 6.226 2.453 -17.944 1.00 66.31 87 LEU A CA 1
ATOM 615 C C . LEU A 1 87 ? 5.777 0.985 -17.976 1.00 66.31 87 LEU A C 1
ATOM 617 O O . LEU A 1 87 ? 5.208 0.495 -16.994 1.00 66.31 87 LEU A O 1
ATOM 621 N N . PRO A 1 88 ? 6.037 0.272 -19.085 1.00 66.44 88 PRO A N 1
ATOM 622 C CA . PRO A 1 88 ? 5.862 -1.169 -19.133 1.00 66.44 88 PRO A CA 1
ATOM 623 C C . PRO A 1 88 ? 6.899 -1.859 -18.242 1.00 66.44 88 PRO A C 1
ATOM 625 O O . PRO A 1 88 ? 8.066 -1.472 -18.214 1.00 66.44 88 PRO A O 1
ATOM 628 N N . VAL A 1 89 ? 6.473 -2.915 -17.551 1.00 67.31 89 VAL A N 1
ATOM 629 C CA . VAL A 1 89 ? 7.308 -3.682 -16.617 1.00 67.31 89 VAL A CA 1
ATOM 630 C C . VAL A 1 89 ? 7.414 -5.114 -17.119 1.00 67.31 89 VAL A C 1
ATOM 632 O O . VAL A 1 89 ? 6.403 -5.801 -17.270 1.00 67.31 89 VAL A O 1
ATOM 635 N N . ASP A 1 90 ? 8.634 -5.561 -17.400 1.00 70.00 90 ASP A N 1
ATOM 636 C CA . ASP A 1 90 ? 8.924 -6.953 -17.738 1.00 70.00 90 ASP A CA 1
ATOM 637 C C . ASP A 1 90 ? 9.251 -7.782 -16.479 1.00 70.00 90 ASP A C 1
ATOM 639 O O . ASP A 1 90 ? 9.174 -7.300 -15.347 1.00 70.00 90 ASP A O 1
ATOM 643 N N . GLY A 1 91 ? 9.592 -9.061 -16.650 1.00 66.31 91 GLY A N 1
ATOM 644 C CA . GLY A 1 91 ? 9.890 -9.945 -15.517 1.00 66.31 91 GLY A CA 1
ATOM 645 C C . GLY A 1 91 ? 11.106 -9.515 -14.679 1.00 66.31 91 GLY A C 1
ATOM 646 O O . GLY A 1 91 ? 11.164 -9.839 -13.494 1.00 66.31 91 GLY A O 1
ATOM 647 N N . GLU A 1 92 ? 12.065 -8.787 -15.261 1.00 73.12 92 GLU A N 1
ATOM 648 C CA . GLU A 1 92 ? 13.215 -8.240 -14.530 1.00 73.12 92 GLU A CA 1
ATOM 649 C C . GLU A 1 92 ? 12.784 -7.038 -13.683 1.00 73.12 92 GLU A C 1
ATOM 651 O O . GLU A 1 92 ? 13.074 -7.000 -12.483 1.00 73.12 92 GLU A O 1
ATOM 656 N N . GLY A 1 93 ? 11.979 -6.141 -14.261 1.00 74.00 93 GLY A N 1
ATOM 657 C CA . GLY A 1 93 ? 11.380 -5.016 -13.545 1.00 74.00 93 GLY A CA 1
ATOM 658 C C . GLY A 1 93 ? 10.507 -5.454 -12.365 1.00 74.00 93 GLY A C 1
ATOM 659 O O . GLY A 1 93 ? 10.617 -4.897 -11.272 1.00 74.00 93 GLY A O 1
ATOM 660 N N . TRP A 1 94 ? 9.712 -6.517 -12.523 1.00 72.50 94 TRP A N 1
ATOM 661 C CA . TRP A 1 94 ? 8.933 -7.097 -11.420 1.00 72.50 94 TRP A CA 1
ATOM 662 C C . TRP A 1 94 ? 9.804 -7.639 -10.284 1.00 72.50 94 TRP A C 1
ATOM 664 O O . TRP A 1 94 ? 9.463 -7.475 -9.110 1.00 72.50 94 TRP A O 1
ATOM 674 N N . GLY A 1 95 ? 10.950 -8.240 -10.612 1.00 72.00 95 GLY A N 1
ATOM 675 C CA . GLY A 1 95 ? 11.932 -8.677 -9.622 1.00 72.00 95 GLY A CA 1
ATOM 676 C C . GLY A 1 95 ? 12.524 -7.507 -8.833 1.00 72.00 95 GLY A C 1
ATOM 677 O O . GLY A 1 95 ? 12.545 -7.549 -7.600 1.00 72.00 95 GLY A O 1
ATOM 678 N N . ALA A 1 96 ? 12.939 -6.445 -9.530 1.00 76.69 96 ALA A N 1
ATOM 679 C CA . ALA A 1 96 ? 13.490 -5.238 -8.912 1.00 76.69 96 ALA A CA 1
ATOM 680 C C . ALA A 1 96 ? 12.477 -4.553 -7.979 1.00 76.69 96 ALA A C 1
ATOM 682 O O . ALA A 1 96 ? 12.814 -4.178 -6.855 1.00 76.69 96 ALA A O 1
ATOM 683 N N . LEU A 1 97 ? 11.211 -4.469 -8.397 1.00 75.44 97 LEU A N 1
ATOM 684 C CA . LEU A 1 97 ? 10.120 -3.933 -7.579 1.00 75.44 97 LEU A CA 1
ATOM 685 C C . LEU A 1 97 ? 9.855 -4.787 -6.341 1.00 75.44 97 LEU A C 1
ATOM 687 O O . LEU A 1 97 ? 9.707 -4.250 -5.245 1.00 75.44 97 LEU A O 1
ATOM 691 N N . ALA A 1 98 ? 9.847 -6.114 -6.478 1.00 75.00 98 ALA A N 1
ATOM 692 C CA . ALA A 1 98 ? 9.692 -7.016 -5.339 1.00 75.00 98 ALA A CA 1
ATOM 693 C C . ALA A 1 98 ? 10.810 -6.826 -4.305 1.00 75.00 98 ALA A C 1
ATOM 695 O O . ALA A 1 98 ? 10.547 -6.758 -3.102 1.00 75.00 98 ALA A O 1
ATOM 696 N N . ASP A 1 99 ? 12.054 -6.691 -4.765 1.00 76.56 99 ASP A N 1
ATOM 697 C CA . ASP A 1 99 ? 13.203 -6.441 -3.896 1.00 76.56 99 ASP A CA 1
ATOM 698 C C . ASP A 1 99 ? 13.189 -5.035 -3.267 1.00 76.56 99 ASP A C 1
ATOM 700 O O . ASP A 1 99 ? 13.682 -4.866 -2.144 1.00 76.56 99 ASP A O 1
ATOM 704 N N . ALA A 1 100 ? 12.616 -4.041 -3.954 1.00 78.44 100 ALA A N 1
ATOM 705 C CA . ALA A 1 100 ? 12.445 -2.680 -3.446 1.00 78.44 100 ALA A CA 1
ATOM 706 C C . ALA A 1 100 ? 11.350 -2.582 -2.373 1.00 78.44 100 ALA A C 1
ATOM 708 O O . ALA A 1 100 ? 11.539 -1.890 -1.376 1.00 78.44 100 ALA A O 1
ATOM 709 N N . VAL A 1 101 ? 10.241 -3.307 -2.542 1.00 77.88 101 VAL A N 1
ATOM 710 C CA . VAL A 1 101 ? 9.066 -3.245 -1.656 1.00 77.88 101 VAL A CA 1
ATOM 711 C C . VAL A 1 101 ? 9.212 -4.142 -0.418 1.00 77.88 101 VAL A C 1
ATOM 713 O O . VAL A 1 101 ? 8.701 -3.813 0.654 1.00 77.88 101 VAL A O 1
ATOM 716 N N . ARG A 1 102 ? 9.956 -5.254 -0.523 1.00 77.44 102 ARG A N 1
ATOM 717 C CA . ARG A 1 102 ? 10.136 -6.240 0.561 1.00 77.44 102 ARG A CA 1
ATOM 718 C C . ARG A 1 102 ? 10.523 -5.637 1.925 1.00 77.44 102 ARG A C 1
ATOM 720 O O . ARG A 1 102 ? 9.870 -6.005 2.898 1.00 77.44 102 ARG A O 1
ATOM 727 N N . PRO A 1 103 ? 11.516 -4.730 2.047 1.00 77.81 103 PRO A N 1
ATOM 728 C CA . PRO A 1 103 ? 11.892 -4.173 3.348 1.00 77.81 103 PRO A CA 1
ATOM 729 C C . PRO A 1 103 ? 10.728 -3.476 4.056 1.00 77.81 103 PRO A C 1
ATOM 731 O O . PRO A 1 103 ? 10.598 -3.588 5.272 1.00 77.81 103 PRO A O 1
ATOM 734 N N . GLN A 1 104 ? 9.856 -2.804 3.299 1.00 78.56 104 GLN A N 1
ATOM 735 C CA . GLN A 1 104 ? 8.700 -2.117 3.864 1.00 78.56 104 GLN A CA 1
ATOM 736 C C . GLN A 1 104 ? 7.610 -3.099 4.304 1.00 78.56 104 GLN A C 1
ATOM 738 O O . GLN A 1 104 ? 7.020 -2.934 5.370 1.00 78.56 104 GLN A O 1
ATOM 743 N N . MET A 1 105 ? 7.373 -4.159 3.526 1.00 78.94 105 MET A N 1
ATOM 744 C CA . MET A 1 105 ? 6.446 -5.230 3.916 1.00 78.94 105 MET A CA 1
ATOM 745 C C . MET A 1 105 ? 6.907 -5.931 5.201 1.00 78.94 105 MET A C 1
ATOM 747 O O . MET A 1 105 ? 6.094 -6.196 6.085 1.00 78.94 105 MET A O 1
ATOM 751 N N . GLU A 1 106 ? 8.214 -6.178 5.334 1.00 79.50 106 GLU A N 1
ATOM 752 C CA . GLU A 1 106 ? 8.821 -6.737 6.547 1.00 79.50 106 GLU A CA 1
ATOM 753 C C . GLU A 1 106 ? 8.698 -5.775 7.740 1.00 79.50 106 GLU A C 1
ATOM 755 O O . GLU A 1 106 ? 8.310 -6.199 8.830 1.00 79.50 106 GLU A O 1
ATOM 760 N N . ALA A 1 107 ? 8.964 -4.478 7.540 1.00 79.25 107 ALA A N 1
ATOM 761 C CA . ALA A 1 107 ? 8.840 -3.451 8.578 1.00 79.25 107 ALA A CA 1
ATOM 762 C C . ALA A 1 107 ? 7.397 -3.295 9.092 1.00 79.25 107 ALA A C 1
ATOM 764 O O . ALA A 1 107 ? 7.181 -3.082 10.285 1.00 79.25 107 ALA A O 1
ATOM 765 N N . TRP A 1 108 ? 6.406 -3.466 8.215 1.00 81.19 108 TRP A N 1
ATOM 766 C CA . TRP A 1 108 ? 4.987 -3.484 8.573 1.00 81.19 108 TRP A CA 1
ATOM 767 C C . TRP A 1 108 ? 4.477 -4.840 9.064 1.00 81.19 108 TRP A C 1
ATOM 769 O O . TRP A 1 108 ? 3.268 -4.991 9.240 1.00 81.19 108 TRP A O 1
ATOM 779 N N . ALA A 1 109 ? 5.358 -5.819 9.298 1.00 82.81 109 ALA A N 1
ATOM 780 C CA . ALA A 1 109 ? 4.991 -7.166 9.734 1.00 82.81 109 ALA A CA 1
ATOM 781 C C . ALA A 1 109 ? 3.902 -7.807 8.849 1.00 82.81 109 ALA A C 1
ATOM 783 O O . ALA A 1 109 ? 3.037 -8.538 9.335 1.00 82.81 109 ALA A O 1
ATOM 784 N N . MET A 1 110 ? 3.911 -7.500 7.549 1.00 83.19 110 MET A N 1
ATOM 785 C CA . MET A 1 110 ? 2.943 -8.045 6.607 1.00 83.19 110 MET A CA 1
ATOM 786 C C . MET A 1 110 ? 3.289 -9.494 6.282 1.00 83.19 110 MET A C 1
ATOM 788 O O . MET A 1 110 ? 4.424 -9.815 5.929 1.00 83.19 110 MET A O 1
ATOM 792 N N . ASP A 1 111 ? 2.288 -10.365 6.353 1.00 78.19 111 ASP A N 1
ATOM 793 C CA . ASP A 1 111 ? 2.352 -11.681 5.739 1.00 78.19 111 ASP A CA 1
ATOM 794 C C . ASP A 1 111 ? 2.196 -11.502 4.228 1.00 78.19 111 ASP A C 1
ATOM 796 O O . ASP A 1 111 ? 1.136 -11.110 3.736 1.00 78.19 111 ASP A O 1
ATOM 800 N N . THR A 1 112 ? 3.281 -11.725 3.495 1.00 66.25 112 THR A N 1
ATOM 801 C CA . THR A 1 112 ? 3.317 -11.632 2.032 1.00 66.25 112 THR A CA 1
ATOM 802 C C . THR A 1 112 ? 2.847 -12.919 1.357 1.00 66.25 112 THR A C 1
ATOM 804 O O . THR A 1 112 ? 2.785 -12.989 0.132 1.00 66.25 112 THR A O 1
ATOM 807 N N . GLY A 1 113 ? 2.516 -13.953 2.138 1.00 62.12 113 GLY A N 1
ATOM 808 C CA . GLY A 1 113 ? 2.333 -15.303 1.635 1.00 62.12 113 GLY A CA 1
ATOM 809 C C . GLY A 1 113 ? 3.623 -15.877 1.038 1.00 62.12 113 GLY A C 1
ATOM 810 O O . GLY A 1 113 ? 4.686 -15.256 0.998 1.00 62.12 113 GLY A O 1
ATOM 811 N N . ALA A 1 114 ? 3.541 -17.108 0.538 1.00 45.44 114 ALA A N 1
ATOM 812 C CA . ALA A 1 114 ? 4.587 -17.640 -0.321 1.00 45.44 114 ALA A CA 1
ATOM 813 C C . ALA A 1 114 ? 4.366 -17.089 -1.734 1.00 45.44 114 ALA A C 1
ATOM 815 O O . ALA A 1 114 ? 3.845 -17.815 -2.569 1.00 45.44 114 ALA A O 1
ATOM 816 N N . LEU A 1 115 ? 4.742 -15.829 -1.994 1.00 49.62 115 LEU A N 1
ATOM 817 C CA . LEU A 1 115 ? 4.912 -15.350 -3.370 1.00 49.62 115 LEU A CA 1
ATOM 818 C C . LEU A 1 115 ? 5.964 -16.251 -4.013 1.00 49.62 115 LEU A C 1
ATOM 820 O O . LEU A 1 115 ? 7.182 -16.102 -3.786 1.00 49.62 115 LEU A O 1
ATOM 824 N N . ASP A 1 116 ? 5.503 -17.267 -4.732 1.00 45.66 116 ASP A N 1
ATOM 825 C CA . ASP A 1 116 ? 6.409 -18.225 -5.320 1.00 45.66 116 ASP A CA 1
ATOM 826 C C . ASP A 1 116 ? 7.275 -17.507 -6.370 1.00 45.66 116 ASP A C 1
ATOM 828 O O . ASP A 1 116 ? 7.096 -16.334 -6.722 1.00 45.66 116 ASP A O 1
ATOM 832 N N . ARG A 1 117 ? 8.355 -18.163 -6.777 1.00 49.69 117 ARG A N 1
ATOM 833 C CA . ARG A 1 117 ? 9.312 -17.551 -7.704 1.00 49.69 117 ARG A CA 1
ATOM 834 C C . ARG A 1 117 ? 8.689 -17.293 -9.085 1.00 49.69 117 ARG A C 1
ATOM 836 O O . ARG A 1 117 ? 9.278 -16.547 -9.858 1.00 49.69 117 ARG A O 1
ATOM 843 N N . GLU A 1 118 ? 7.559 -17.931 -9.375 1.00 46.06 118 GLU A N 1
ATOM 844 C CA . GLU A 1 118 ? 6.831 -17.922 -10.639 1.00 46.06 118 GLU A CA 1
ATOM 845 C C . GLU A 1 118 ? 5.827 -16.757 -10.671 1.00 46.06 118 GLU A C 1
ATOM 847 O O . GLU A 1 118 ? 5.871 -15.966 -11.606 1.00 46.06 118 GLU A O 1
ATOM 852 N N . GLU A 1 119 ? 5.051 -16.532 -9.606 1.00 48.78 119 GLU A N 1
ATOM 853 C CA . GLU A 1 119 ? 4.157 -15.373 -9.430 1.00 48.78 119 GLU A CA 1
ATOM 854 C C . GLU A 1 119 ? 4.925 -14.044 -9.410 1.00 48.78 119 GLU A C 1
ATOM 856 O O . GLU A 1 119 ? 4.463 -13.032 -9.946 1.00 48.78 119 GLU A O 1
ATOM 861 N N . ARG A 1 120 ? 6.152 -14.062 -8.868 1.00 54.06 120 ARG A N 1
ATOM 862 C CA . ARG A 1 120 ? 7.104 -12.943 -8.973 1.00 54.06 120 ARG A CA 1
ATOM 863 C C . ARG A 1 120 ? 7.548 -12.659 -10.406 1.00 54.06 120 ARG A C 1
ATOM 865 O O . ARG A 1 120 ? 7.846 -11.514 -10.717 1.00 54.06 120 ARG A O 1
ATOM 872 N N . ALA A 1 121 ? 7.618 -13.681 -11.257 1.00 49.97 121 ALA A N 1
ATOM 873 C CA . ALA A 1 121 ? 8.054 -13.546 -12.644 1.00 49.97 121 ALA A CA 1
ATOM 874 C C . ALA A 1 121 ? 6.905 -13.169 -13.593 1.00 49.97 121 ALA A C 1
ATOM 876 O O . ALA A 1 121 ? 7.159 -12.605 -14.655 1.00 49.97 121 ALA A O 1
ATOM 877 N N . THR A 1 122 ? 5.654 -13.470 -13.226 1.00 52.72 122 THR A N 1
ATOM 878 C CA . THR A 1 122 ? 4.468 -13.170 -14.044 1.00 52.72 122 THR A CA 1
ATOM 879 C C . THR A 1 122 ? 3.800 -11.843 -13.700 1.00 52.72 122 THR A C 1
ATOM 881 O O . THR A 1 122 ? 2.857 -11.464 -14.386 1.00 52.72 122 THR A O 1
ATOM 884 N N . GLY A 1 123 ? 4.248 -11.142 -12.654 1.00 51.34 123 GLY A N 1
ATOM 885 C CA . GLY A 1 123 ? 3.678 -9.848 -12.281 1.00 51.34 123 GLY A CA 1
ATOM 886 C C . GLY A 1 123 ? 2.259 -9.934 -11.716 1.00 51.34 123 GLY A C 1
ATOM 887 O O . GLY A 1 123 ? 1.532 -8.950 -11.775 1.00 51.34 123 GLY A O 1
ATOM 888 N N . ALA A 1 124 ? 1.865 -11.075 -11.129 1.00 51.22 124 ALA A N 1
ATOM 889 C CA . ALA A 1 124 ? 0.520 -11.320 -10.570 1.00 51.22 124 ALA A CA 1
ATOM 890 C C . ALA A 1 124 ? 0.165 -10.455 -9.331 1.00 51.22 124 ALA A C 1
ATOM 892 O O . ALA A 1 124 ? -0.838 -10.672 -8.649 1.00 51.22 124 ALA A O 1
ATOM 893 N N . GLY A 1 125 ? 0.977 -9.437 -9.070 1.00 60.97 125 GLY A N 1
ATOM 894 C CA . GLY A 1 125 ? 0.816 -8.439 -8.038 1.00 60.97 125 GLY A CA 1
ATOM 895 C C . GLY A 1 125 ? 1.451 -8.841 -6.711 1.00 60.97 125 GLY A C 1
ATOM 896 O O . GLY A 1 125 ? 1.161 -9.893 -6.145 1.00 60.97 125 GLY A O 1
ATOM 897 N N . LEU A 1 126 ? 2.324 -7.979 -6.188 1.00 69.19 126 LEU A N 1
ATOM 898 C CA . LEU A 1 126 ? 2.896 -8.152 -4.854 1.00 69.19 126 LEU A CA 1
ATOM 899 C C . LEU A 1 126 ? 1.819 -7.797 -3.839 1.00 69.19 126 LEU A C 1
ATOM 901 O O . LEU A 1 126 ? 1.312 -6.678 -3.846 1.00 69.19 126 LEU A O 1
ATOM 905 N N . ARG A 1 127 ? 1.457 -8.741 -2.974 1.00 77.88 127 ARG A N 1
ATOM 906 C CA . ARG A 1 127 ? 0.429 -8.537 -1.953 1.00 77.88 127 ARG A CA 1
ATOM 907 C C . ARG A 1 127 ? 0.983 -8.909 -0.593 1.00 77.88 127 ARG A C 1
ATOM 909 O O . ARG A 1 127 ? 1.698 -9.896 -0.460 1.00 77.88 127 ARG A O 1
ATOM 916 N N . GLY A 1 128 ? 0.646 -8.121 0.414 1.00 81.69 128 GLY A N 1
ATOM 917 C CA . GLY A 1 128 ? 0.895 -8.469 1.804 1.00 81.69 128 GLY A CA 1
ATOM 918 C C . GLY A 1 128 ? -0.225 -7.976 2.690 1.00 81.69 128 GLY A C 1
ATOM 919 O O . GLY A 1 128 ? -0.875 -6.981 2.376 1.00 81.69 128 GLY A O 1
ATOM 920 N N . THR A 1 129 ? -0.466 -8.686 3.785 1.00 87.62 129 THR A N 1
ATOM 921 C CA . THR A 1 129 ? -1.481 -8.322 4.772 1.00 87.62 129 THR A CA 1
ATOM 922 C C . THR A 1 129 ? -0.894 -8.396 6.168 1.00 87.62 129 THR A C 1
ATOM 924 O O . THR A 1 129 ? -0.343 -9.412 6.577 1.00 87.62 129 THR A O 1
ATOM 927 N N . ASN A 1 130 ? -1.016 -7.315 6.926 1.00 89.75 130 ASN A N 1
ATOM 928 C CA . ASN A 1 130 ? -0.645 -7.281 8.327 1.00 89.75 130 ASN A CA 1
ATOM 929 C C . ASN A 1 130 ? -1.662 -8.107 9.144 1.00 89.75 130 ASN A C 1
ATOM 931 O O . ASN A 1 130 ? -2.854 -7.788 9.136 1.00 89.75 130 ASN A O 1
ATOM 935 N N . PRO A 1 131 ? -1.231 -9.148 9.877 1.00 88.25 131 PRO A N 1
ATOM 936 C CA . PRO A 1 131 ? -2.141 -10.044 10.590 1.00 88.25 131 PRO A CA 1
ATOM 937 C C . PRO A 1 131 ? -2.770 -9.420 11.847 1.00 88.25 131 PRO A C 1
ATOM 939 O O . PRO A 1 131 ? -3.709 -9.987 12.403 1.00 88.25 131 PRO A O 1
ATOM 942 N N . HIS A 1 132 ? -2.266 -8.276 12.317 1.00 90.31 132 HIS A N 1
ATOM 943 C CA . HIS A 1 132 ? -2.734 -7.601 13.529 1.00 90.31 132 HIS A CA 1
ATOM 944 C C . HIS A 1 132 ? -3.874 -6.622 13.249 1.00 90.31 132 HIS A C 1
ATOM 946 O O . HIS A 1 132 ? -4.850 -6.580 14.000 1.00 90.31 132 HIS A O 1
ATOM 952 N N . ASN A 1 133 ? -3.767 -5.839 12.175 1.00 90.06 133 ASN A N 1
ATOM 953 C CA . ASN A 1 133 ? -4.744 -4.800 11.826 1.00 90.06 133 ASN A CA 1
ATOM 954 C C . ASN A 1 133 ? -5.407 -4.980 10.459 1.00 90.06 133 ASN A C 1
ATOM 956 O O . ASN A 1 133 ? -6.340 -4.245 10.144 1.00 90.06 133 ASN A O 1
ATOM 960 N N . GLY A 1 134 ? -4.972 -5.958 9.666 1.00 87.75 134 GLY A N 1
ATOM 961 C CA . GLY A 1 134 ? -5.516 -6.208 8.337 1.00 87.75 134 GLY A CA 1
ATOM 962 C C . GLY A 1 134 ? -5.078 -5.192 7.284 1.00 87.75 134 GLY A C 1
ATOM 963 O O . GLY A 1 134 ? -5.614 -5.233 6.180 1.00 87.75 134 GLY A O 1
ATOM 964 N N . ALA A 1 135 ? -4.129 -4.294 7.587 1.00 89.56 135 ALA A N 1
ATOM 965 C CA . ALA A 1 135 ? -3.566 -3.393 6.589 1.00 89.56 135 ALA A CA 1
ATOM 966 C C . ALA A 1 135 ? -2.950 -4.203 5.444 1.00 89.56 135 ALA A C 1
ATOM 968 O O . ALA A 1 135 ? -2.150 -5.109 5.679 1.00 89.56 135 ALA A O 1
ATOM 969 N N . ALA A 1 136 ? -3.315 -3.875 4.212 1.00 88.44 136 ALA A N 1
ATOM 970 C CA . ALA A 1 136 ? -2.868 -4.565 3.020 1.00 88.44 136 ALA A CA 1
ATOM 971 C C . ALA A 1 136 ? -2.081 -3.619 2.116 1.00 88.44 136 ALA A C 1
ATOM 973 O O . ALA A 1 136 ? -2.559 -2.533 1.796 1.00 88.44 136 ALA A O 1
ATOM 974 N N . LEU A 1 137 ? -0.899 -4.053 1.682 1.00 83.56 137 LEU A N 1
ATOM 975 C CA . LEU A 1 137 ? -0.151 -3.425 0.596 1.00 83.56 137 LEU A CA 1
ATOM 976 C C . LEU A 1 137 ? -0.345 -4.271 -0.659 1.00 83.56 137 LEU A C 1
ATOM 978 O O . LEU A 1 137 ? -0.099 -5.479 -0.636 1.00 83.56 137 LEU A O 1
ATOM 982 N N . SER A 1 138 ? -0.755 -3.635 -1.750 1.00 80.00 138 SER A N 1
ATOM 983 C CA . SER A 1 138 ? -0.835 -4.258 -3.068 1.00 80.00 138 SER A CA 1
ATOM 984 C C . SER A 1 138 ? -0.037 -3.457 -4.086 1.00 80.00 138 SER A C 1
ATOM 986 O O . SER A 1 138 ? -0.180 -2.238 -4.142 1.00 80.00 138 SER A O 1
ATOM 988 N N . VAL A 1 139 ? 0.740 -4.150 -4.914 1.00 75.94 139 VAL A N 1
ATOM 989 C CA . VAL A 1 139 ? 1.332 -3.642 -6.156 1.00 75.94 139 VAL A CA 1
ATOM 990 C C . VAL A 1 139 ? 0.713 -4.438 -7.294 1.00 75.94 139 VAL A C 1
ATOM 992 O O . VAL A 1 139 ? 0.777 -5.661 -7.249 1.00 75.94 139 VAL A O 1
ATOM 995 N N . GLN A 1 140 ? 0.108 -3.799 -8.286 1.00 71.00 140 GLN A N 1
ATOM 996 C CA . GLN A 1 140 ? -0.570 -4.474 -9.403 1.00 71.00 140 GLN A CA 1
ATOM 997 C C . GLN A 1 140 ? -0.425 -3.679 -10.702 1.00 71.00 140 GLN A C 1
ATOM 999 O O . GLN A 1 140 ? -0.064 -2.506 -10.652 1.00 71.00 140 GLN A O 1
ATOM 1004 N N . THR A 1 141 ? -0.701 -4.287 -11.861 1.00 66.88 141 THR A N 1
ATOM 1005 C CA . THR A 1 141 ? -0.774 -3.508 -13.108 1.00 66.88 141 THR A CA 1
ATOM 1006 C C . THR A 1 141 ? -2.051 -2.667 -13.159 1.00 66.88 141 THR A C 1
ATOM 1008 O O . THR A 1 141 ? -3.066 -3.014 -12.552 1.00 66.88 141 THR A O 1
ATOM 1011 N N . TRP A 1 142 ? -2.040 -1.575 -13.924 1.00 62.75 142 TRP A N 1
ATOM 1012 C CA . TRP A 1 142 ? -3.238 -0.756 -14.143 1.00 62.75 142 TRP A CA 1
ATOM 1013 C C . TRP A 1 142 ? -4.362 -1.513 -14.875 1.00 62.75 142 TRP A C 1
ATOM 1015 O O . TRP A 1 142 ? -5.545 -1.290 -14.615 1.00 62.75 142 TRP A O 1
ATOM 1025 N N . ASN A 1 143 ? -4.013 -2.462 -15.749 1.00 59.44 143 ASN A N 1
ATOM 1026 C CA . ASN A 1 143 ? -4.995 -3.312 -16.429 1.00 59.44 143 ASN A CA 1
ATOM 1027 C C . ASN A 1 143 ? -5.722 -4.227 -15.440 1.00 59.44 143 ASN A C 1
ATOM 1029 O O . ASN A 1 143 ? -6.948 -4.347 -15.507 1.00 59.44 143 ASN A O 1
ATOM 1033 N N . ASP A 1 144 ? -4.983 -4.810 -14.489 1.00 59.34 144 ASP A N 1
ATOM 1034 C CA . ASP A 1 144 ? -5.566 -5.614 -13.413 1.00 59.34 144 ASP A CA 1
ATOM 1035 C C . ASP A 1 144 ? -6.458 -4.762 -12.504 1.00 59.34 144 ASP A C 1
ATOM 1037 O O . ASP A 1 144 ? -7.541 -5.207 -12.121 1.00 59.34 144 ASP A O 1
ATOM 1041 N N . HIS A 1 145 ? -6.046 -3.522 -12.204 1.00 60.56 145 HIS A N 1
ATOM 1042 C CA . HIS A 1 145 ? -6.862 -2.574 -11.440 1.00 60.56 145 HIS A CA 1
ATOM 1043 C C . HIS A 1 145 ? -8.207 -2.297 -12.128 1.00 60.56 145 HIS A C 1
ATOM 1045 O O . HIS A 1 145 ? -9.259 -2.330 -11.488 1.00 60.56 145 HIS A O 1
ATOM 1051 N N . LEU A 1 146 ? -8.184 -2.028 -13.437 1.00 55.34 146 LEU A N 1
ATOM 1052 C CA . LEU A 1 146 ? -9.382 -1.690 -14.205 1.00 55.34 146 LEU A CA 1
ATOM 1053 C C . LEU A 1 146 ? -10.208 -2.917 -14.638 1.00 55.34 146 LEU A C 1
ATOM 1055 O O . LEU A 1 146 ? -11.320 -2.747 -15.142 1.00 55.34 146 LEU A O 1
ATOM 1059 N N . GLY A 1 147 ? -9.693 -4.138 -14.457 1.00 55.00 147 GLY A N 1
ATOM 1060 C CA . GLY A 1 147 ? -10.368 -5.378 -14.850 1.00 55.00 147 GLY A CA 1
ATOM 1061 C C . GLY A 1 147 ? -10.634 -5.478 -16.356 1.00 55.00 147 GLY A C 1
ATOM 1062 O O . GLY A 1 147 ? -11.652 -6.043 -16.763 1.00 55.00 147 GLY A O 1
ATOM 1063 N N . VAL A 1 148 ? -9.763 -4.888 -17.180 1.00 51.94 148 VAL A N 1
ATOM 1064 C CA . VAL A 1 148 ? -9.907 -4.832 -18.643 1.00 51.94 148 VAL A CA 1
ATOM 1065 C C . VAL A 1 148 ? -8.691 -5.420 -19.344 1.00 51.94 148 VAL A C 1
ATOM 1067 O O . VAL A 1 148 ? -7.555 -5.023 -19.095 1.00 51.94 148 VAL A O 1
ATOM 1070 N N . ASP A 1 149 ? -8.956 -6.310 -20.299 1.00 52.16 149 ASP A N 1
ATOM 1071 C CA . ASP A 1 149 ? -7.975 -6.731 -21.294 1.00 52.16 149 ASP A CA 1
ATOM 1072 C C . ASP A 1 149 ? -7.750 -5.564 -22.271 1.00 52.16 149 ASP A C 1
ATOM 1074 O O . ASP A 1 149 ? -8.571 -5.314 -23.158 1.00 52.16 149 ASP A O 1
ATOM 1078 N N . LEU A 1 150 ? -6.672 -4.796 -22.087 1.00 49.09 150 LEU A N 1
ATOM 1079 C CA . LEU A 1 150 ? -6.270 -3.777 -23.059 1.00 49.09 150 LEU A CA 1
ATOM 1080 C C . LEU A 1 150 ? -5.415 -4.404 -24.168 1.00 49.09 150 LEU A C 1
ATOM 1082 O O . LEU A 1 150 ? -4.405 -5.051 -23.900 1.00 49.09 150 LEU A O 1
ATOM 1086 N N . ASP A 1 151 ? -5.774 -4.130 -25.424 1.00 40.25 151 ASP A N 1
ATOM 1087 C CA . ASP A 1 151 ? -4.928 -4.390 -26.593 1.00 40.25 151 ASP A CA 1
ATOM 1088 C C . ASP A 1 151 ? -3.821 -3.316 -26.676 1.00 40.25 151 ASP A C 1
ATOM 1090 O O . ASP A 1 151 ? -3.936 -2.326 -27.402 1.00 40.25 151 ASP A O 1
ATOM 1094 N N . GLY A 1 152 ? -2.746 -3.470 -25.901 1.00 45.84 152 GLY A N 1
ATOM 1095 C CA . GLY A 1 152 ? -1.610 -2.540 -25.883 1.00 45.84 152 GLY A CA 1
ATOM 1096 C C . GLY A 1 152 ? -0.548 -2.918 -24.846 1.00 45.84 152 GLY A C 1
ATOM 1097 O O . GLY A 1 152 ? -0.785 -3.827 -24.051 1.00 45.84 152 GLY A O 1
ATOM 1098 N N . PRO A 1 153 ? 0.638 -2.273 -24.845 1.00 42.03 153 PRO A N 1
ATOM 1099 C CA . PRO A 1 153 ? 1.583 -2.445 -23.746 1.00 42.03 153 PRO A CA 1
ATOM 1100 C C . PRO A 1 153 ? 0.883 -2.057 -22.438 1.00 42.03 153 PRO A C 1
ATOM 1102 O O . PRO A 1 153 ? 0.278 -0.992 -22.356 1.00 42.03 153 PRO A O 1
ATOM 1105 N N . THR A 1 154 ? 0.929 -2.943 -21.445 1.00 49.19 154 THR A N 1
ATOM 1106 C CA . THR A 1 154 ? 0.491 -2.679 -20.071 1.00 49.19 154 THR A CA 1
ATOM 1107 C C . THR A 1 154 ? 1.253 -1.472 -19.549 1.00 49.19 154 THR A C 1
ATOM 1109 O O . THR A 1 154 ? 2.434 -1.575 -19.217 1.00 49.19 154 THR A O 1
ATOM 1112 N N . GLU A 1 155 ? 0.592 -0.323 -19.520 1.00 49.84 155 GLU A N 1
ATOM 1113 C CA . GLU A 1 155 ? 1.107 0.862 -18.859 1.00 49.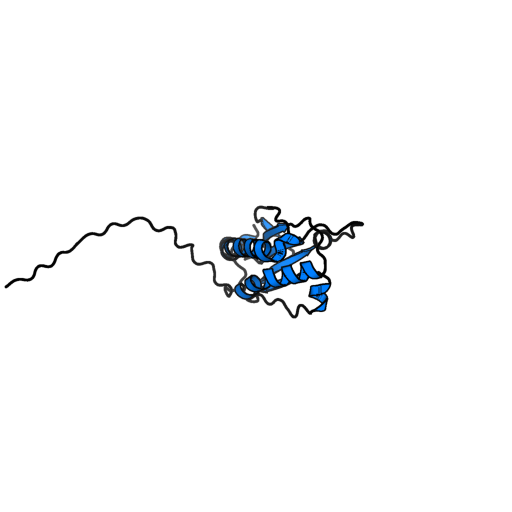84 155 GLU A CA 1
ATOM 1114 C C . GLU A 1 155 ? 0.727 0.756 -17.388 1.00 49.84 155 GLU A C 1
ATOM 1116 O O . GLU A 1 155 ? -0.446 0.679 -17.034 1.00 49.84 155 GLU A O 1
ATOM 1121 N N . GLY A 1 156 ? 1.734 0.750 -16.530 1.00 56.97 156 GLY A N 1
ATOM 1122 C CA . GLY A 1 156 ? 1.557 1.211 -15.174 1.00 56.97 156 GLY A CA 1
ATOM 1123 C C . GLY A 1 156 ? 1.429 0.179 -14.075 1.00 56.97 156 GLY A C 1
ATOM 1124 O O . GLY A 1 156 ? 0.786 -0.861 -14.195 1.00 56.97 156 GLY A O 1
ATOM 1125 N N . LEU A 1 157 ? 2.080 0.531 -12.974 1.00 65.50 157 LEU A N 1
ATOM 1126 C CA . LEU A 1 157 ? 2.034 -0.129 -11.682 1.00 65.50 157 LEU A CA 1
ATOM 1127 C C . LEU A 1 157 ? 1.225 0.766 -10.766 1.00 65.50 157 LEU A C 1
ATOM 1129 O O . LEU A 1 157 ? 1.600 1.922 -10.595 1.00 65.50 157 LEU A O 1
ATOM 1133 N N . GLU A 1 158 ? 0.175 0.236 -10.165 1.00 72.56 158 GLU A N 1
ATOM 1134 C CA . GLU A 1 158 ? -0.476 0.861 -9.028 1.00 72.56 158 GLU A CA 1
ATOM 1135 C C . GLU A 1 158 ? 0.055 0.228 -7.750 1.00 72.56 158 GLU A C 1
ATOM 1137 O O . GLU A 1 158 ? 0.013 -0.995 -7.588 1.00 72.56 158 GLU A O 1
ATOM 1142 N N . MET A 1 159 ? 0.514 1.064 -6.825 1.00 77.31 159 MET A N 1
ATOM 1143 C CA . MET A 1 159 ? 0.720 0.658 -5.444 1.00 77.31 159 MET A CA 1
ATOM 1144 C C . MET A 1 159 ? -0.305 1.341 -4.556 1.00 77.31 159 MET A C 1
ATOM 1146 O O . MET A 1 159 ? -0.438 2.564 -4.578 1.00 77.31 159 MET A O 1
ATOM 1150 N N . ALA A 1 160 ? -0.995 0.554 -3.742 1.00 81.50 160 ALA A N 1
ATOM 1151 C CA . ALA A 1 160 ? -1.983 1.052 -2.804 1.00 81.50 160 ALA A CA 1
ATOM 1152 C C . ALA A 1 160 ? -1.829 0.366 -1.450 1.00 81.50 160 ALA A C 1
ATOM 1154 O O . ALA A 1 160 ? -1.599 -0.845 -1.374 1.00 81.50 160 ALA A O 1
ATOM 1155 N N . VAL A 1 161 ? -2.005 1.148 -0.388 1.00 85.88 161 VAL A N 1
ATOM 1156 C CA . VAL A 1 161 ? -2.194 0.641 0.968 1.00 85.88 161 VAL A CA 1
ATOM 1157 C C . VAL A 1 161 ? -3.646 0.834 1.365 1.00 85.88 161 VAL A C 1
ATOM 1159 O O . VAL A 1 161 ? -4.201 1.929 1.255 1.00 85.88 161 VAL A O 1
ATOM 1162 N N . ARG A 1 162 ? -4.259 -0.251 1.829 1.00 89.88 162 ARG A N 1
ATOM 1163 C CA . ARG A 1 162 ? -5.639 -0.299 2.308 1.00 89.88 162 ARG A CA 1
ATOM 1164 C C . ARG A 1 162 ? -5.627 -0.688 3.773 1.00 89.88 162 ARG A C 1
ATOM 1166 O O . ARG A 1 162 ? -5.052 -1.712 4.124 1.00 89.88 162 ARG A O 1
ATOM 1173 N N . VAL A 1 163 ? -6.257 0.102 4.630 1.00 92.44 163 VAL A N 1
ATOM 1174 C CA . VAL A 1 163 ? -6.334 -0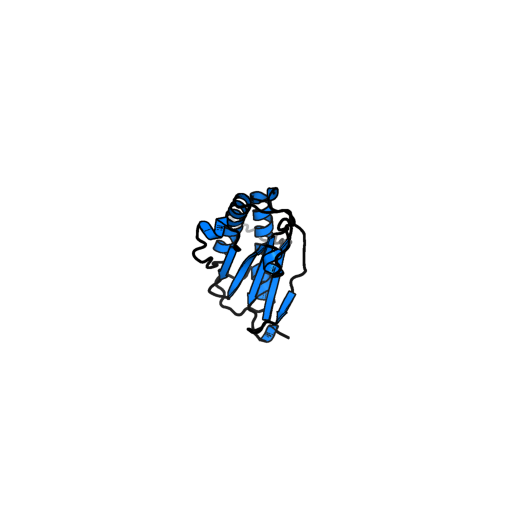.178 6.068 1.00 92.44 163 VAL A CA 1
ATOM 1175 C C . VAL A 1 163 ? -7.799 -0.296 6.473 1.00 92.44 163 VAL A C 1
ATOM 1177 O O . VAL A 1 163 ? -8.519 0.702 6.378 1.00 92.44 163 VAL A O 1
ATOM 1180 N N . PRO A 1 164 ? -8.259 -1.473 6.939 1.00 93.75 164 PRO A N 1
ATOM 1181 C CA . PRO A 1 164 ? -9.592 -1.619 7.504 1.00 93.75 164 PRO A CA 1
ATOM 1182 C C . PRO A 1 164 ? -9.779 -0.679 8.693 1.00 93.75 164 PRO A C 1
ATOM 1184 O O . PRO A 1 164 ? -9.005 -0.700 9.658 1.00 93.75 164 PRO A O 1
ATOM 1187 N N . LEU A 1 165 ? -10.824 0.140 8.628 1.00 94.31 165 LEU A N 1
ATOM 1188 C CA . LEU A 1 165 ? -11.139 1.091 9.679 1.00 94.31 165 LEU A CA 1
ATOM 1189 C C . LEU A 1 165 ? -12.186 0.541 10.645 1.00 94.31 165 LEU A C 1
ATOM 1191 O O . LEU A 1 165 ? -12.995 -0.334 10.321 1.00 94.31 165 LEU A O 1
ATOM 1195 N N . ALA A 1 166 ? -12.183 1.084 11.859 1.00 93.19 166 ALA A N 1
ATOM 1196 C CA . ALA A 1 166 ? -13.264 0.895 12.807 1.00 93.19 166 ALA A CA 1
ATOM 1197 C C . ALA A 1 166 ? -14.585 1.378 12.197 1.00 93.19 166 ALA A C 1
ATOM 1199 O O . ALA A 1 166 ? -14.637 2.374 11.483 1.00 93.19 166 ALA A O 1
ATOM 1200 N N . GLN A 1 167 ? -15.682 0.690 12.518 1.00 89.81 167 GLN A N 1
ATOM 1201 C CA . GLN A 1 167 ? -16.989 0.974 11.919 1.00 89.81 167 GLN A CA 1
ATOM 1202 C C . GLN A 1 167 ? -17.490 2.406 12.195 1.00 89.81 167 GLN A C 1
ATOM 1204 O O . GLN A 1 167 ? -18.306 2.922 11.438 1.00 89.81 167 GLN A O 1
ATOM 1209 N N . SER A 1 168 ? -16.981 3.056 13.249 1.00 89.31 168 SER A N 1
ATOM 1210 C CA . SER A 1 168 ? -17.236 4.468 13.558 1.00 89.31 168 SER A CA 1
ATOM 1211 C C . SER A 1 168 ? -16.678 5.449 12.526 1.00 89.31 168 SER A C 1
ATOM 1213 O O . SER A 1 168 ? -17.123 6.588 12.497 1.00 89.31 168 SER A O 1
ATOM 1215 N N . GLU A 1 169 ? -15.720 5.028 11.699 1.00 91.19 169 GLU A N 1
ATOM 1216 C CA . GLU A 1 169 ? -15.047 5.871 10.702 1.00 91.19 169 GLU A CA 1
ATOM 1217 C C . GLU A 1 169 ? -15.733 5.828 9.328 1.00 91.19 169 GLU A C 1
ATOM 1219 O O . GLU A 1 169 ? -15.267 6.454 8.379 1.00 91.19 169 GLU A O 1
ATOM 1224 N N . CYS A 1 170 ? -16.809 5.048 9.184 1.00 84.75 170 CYS A N 1
ATOM 1225 C CA . CYS A 1 170 ? -17.437 4.810 7.886 1.00 84.75 170 CYS A CA 1
ATOM 1226 C C . CYS A 1 170 ? -18.405 5.917 7.454 1.00 84.75 170 CYS A C 1
ATOM 1228 O O . CYS A 1 170 ? -18.921 5.844 6.334 1.00 84.75 170 CYS A O 1
ATOM 1230 N N . ASP A 1 171 ? -18.669 6.900 8.315 1.00 73.88 171 ASP A N 1
ATOM 1231 C CA . ASP A 1 171 ? -19.654 7.974 8.136 1.00 73.88 171 ASP A CA 1
ATOM 1232 C C . ASP A 1 171 ? -19.024 9.339 7.825 1.00 73.88 171 ASP A C 1
ATOM 1234 O O . ASP A 1 171 ? -18.053 9.737 8.507 1.00 73.88 171 ASP A O 1
#

Radius of gyration: 21.25 Å; chains: 1; bounding box: 57×47×80 Å

Foldseek 3Di:
DDDDDDDDDDDDDDDPDPPPPQDQLLAADPAAPVNVCSNDVVLLVVLVVLCCVQLVVQFDFDDDDDWDWDQDPVAIKTKDKRGKFQGFAAQVSLLSSCVSCVVSCVRSCWDQDCCDPVVSRVQVWRWTARPRFRKMWIKHFPCVVVVDDDPDRGTIIIIMIITRHDNVNRD